Protein AF-A0A6S6S980-F1 (afdb_monomer)

Organism: NCBI:txid269237

Structure (mmCIF, N/CA/C/O backbone):
data_AF-A0A6S6S980-F1
#
_entry.id   AF-A0A6S6S980-F1
#
loop_
_atom_site.group_PDB
_atom_site.id
_atom_site.type_symbol
_atom_site.label_atom_id
_atom_site.label_alt_id
_atom_site.label_comp_id
_atom_site.label_asym_id
_atom_site.label_entity_id
_atom_site.label_seq_id
_atom_site.pdbx_PDB_ins_code
_atom_site.Cartn_x
_atom_site.Cartn_y
_atom_site.Cartn_z
_atom_site.occupancy
_atom_site.B_iso_or_equiv
_atom_site.auth_seq_id
_atom_site.auth_comp_id
_atom_site.auth_asym_id
_atom_site.auth_atom_id
_atom_site.pdbx_PDB_model_num
ATOM 1 N N . MET A 1 1 ? 17.050 0.875 1.816 1.00 42.00 1 MET A N 1
ATOM 2 C CA . MET A 1 1 ? 15.807 0.397 1.177 1.00 42.00 1 MET A CA 1
ATOM 3 C C . MET A 1 1 ? 15.962 -1.092 0.906 1.00 42.00 1 MET A C 1
ATOM 5 O O . MET A 1 1 ? 16.714 -1.462 0.018 1.00 42.00 1 MET A O 1
ATOM 9 N N . TRP A 1 2 ? 15.370 -1.949 1.739 1.00 45.59 2 TRP A N 1
ATOM 10 C CA . TRP A 1 2 ? 15.468 -3.403 1.584 1.00 45.59 2 TRP A CA 1
ATOM 11 C C . TRP A 1 2 ? 14.327 -3.851 0.668 1.00 45.59 2 TRP A C 1
ATOM 13 O O . TRP A 1 2 ? 13.162 -3.811 1.055 1.00 45.59 2 TRP A O 1
ATOM 23 N N . CYS A 1 3 ? 14.638 -4.201 -0.579 1.00 58.38 3 CYS A N 1
ATOM 24 C CA . CYS A 1 3 ? 13.647 -4.786 -1.478 1.00 58.38 3 CYS A CA 1
ATOM 25 C C . CYS A 1 3 ? 13.227 -6.160 -0.937 1.00 58.38 3 CYS A C 1
ATOM 27 O O . CYS A 1 3 ? 14.077 -6.994 -0.631 1.00 58.38 3 CYS A O 1
ATOM 29 N N . CYS A 1 4 ? 11.917 -6.409 -0.835 1.00 75.12 4 CYS A N 1
ATOM 30 C CA . CYS A 1 4 ? 11.386 -7.726 -0.483 1.00 75.12 4 CYS A CA 1
ATOM 31 C C . CYS A 1 4 ? 11.975 -8.787 -1.424 1.00 75.12 4 CYS A C 1
ATOM 33 O O . CYS A 1 4 ? 11.886 -8.630 -2.641 1.00 75.12 4 CYS A O 1
ATOM 35 N N . HIS A 1 5 ? 12.533 -9.870 -0.872 1.00 78.25 5 HIS A N 1
ATOM 36 C CA . HIS A 1 5 ? 13.153 -10.950 -1.648 1.00 78.25 5 HIS A CA 1
ATOM 37 C C . HIS A 1 5 ? 12.230 -11.474 -2.755 1.00 78.25 5 HIS A C 1
ATOM 39 O O . HIS A 1 5 ? 12.648 -11.586 -3.902 1.00 78.25 5 HIS A O 1
ATOM 45 N N . ARG A 1 6 ? 10.949 -11.690 -2.434 1.00 79.38 6 ARG A N 1
ATOM 46 C CA . ARG A 1 6 ? 9.941 -12.155 -3.392 1.00 79.38 6 ARG A CA 1
ATOM 47 C C . ARG A 1 6 ? 9.624 -11.114 -4.462 1.00 79.38 6 ARG A C 1
ATOM 49 O O . ARG A 1 6 ? 9.537 -11.460 -5.629 1.00 79.38 6 ARG A O 1
ATOM 56 N N . CYS A 1 7 ? 9.507 -9.836 -4.096 1.00 80.31 7 CYS A N 1
ATOM 57 C CA . CYS A 1 7 ? 9.338 -8.782 -5.097 1.00 80.31 7 CYS A CA 1
ATOM 58 C C . CYS A 1 7 ? 10.568 -8.686 -6.004 1.00 80.31 7 CYS A C 1
ATOM 60 O O . CYS A 1 7 ? 10.417 -8.441 -7.190 1.00 80.31 7 CYS A O 1
ATOM 62 N N . ASN A 1 8 ? 11.775 -8.883 -5.469 1.00 81.00 8 ASN A N 1
ATOM 63 C CA . ASN A 1 8 ? 13.000 -8.851 -6.261 1.00 81.00 8 ASN A CA 1
ATOM 64 C C . ASN A 1 8 ? 13.092 -10.046 -7.221 1.00 81.00 8 ASN A C 1
ATOM 66 O O . ASN A 1 8 ? 13.418 -9.861 -8.385 1.00 81.00 8 ASN A O 1
ATOM 70 N N . GLN A 1 9 ? 12.734 -11.247 -6.755 1.00 82.81 9 GLN A N 1
ATOM 71 C CA . GLN A 1 9 ? 12.629 -12.444 -7.595 1.00 82.81 9 GLN A CA 1
ATOM 72 C C . GLN A 1 9 ? 11.566 -12.301 -8.677 1.00 82.81 9 GLN A C 1
ATOM 74 O O . GLN A 1 9 ? 11.788 -12.701 -9.807 1.00 82.81 9 GLN A O 1
ATOM 79 N N . ASN A 1 10 ? 10.416 -11.721 -8.350 1.00 83.44 10 ASN A N 1
ATOM 80 C CA . ASN A 1 10 ? 9.357 -11.554 -9.331 1.00 83.44 10 ASN A CA 1
ATOM 81 C C . ASN A 1 10 ? 9.628 -10.409 -10.315 1.00 83.44 10 ASN A C 1
ATOM 83 O O . ASN A 1 10 ? 9.082 -10.406 -11.413 1.00 83.44 10 ASN A O 1
ATOM 87 N N . LYS A 1 11 ? 10.423 -9.408 -9.922 1.00 80.56 11 LYS A N 1
ATOM 88 C CA . LYS A 1 11 ? 10.815 -8.317 -10.819 1.00 80.56 11 LYS A CA 1
ATOM 89 C C . LYS A 1 11 ? 11.731 -8.797 -11.934 1.00 80.56 11 LYS A C 1
ATOM 91 O O . LYS A 1 11 ? 11.590 -8.258 -13.020 1.00 80.56 11 LYS A O 1
ATOM 96 N N . ASP A 1 12 ? 12.598 -9.775 -11.655 1.00 79.50 12 ASP A N 1
ATOM 97 C CA . ASP A 1 12 ? 13.574 -10.405 -12.561 1.00 79.50 12 ASP A CA 1
ATOM 98 C C . ASP A 1 12 ? 13.720 -9.708 -13.923 1.00 79.50 12 ASP A C 1
ATOM 100 O O . ASP A 1 12 ? 14.396 -8.689 -13.999 1.00 79.50 12 ASP A O 1
ATOM 104 N N . ASN A 1 13 ? 13.026 -10.179 -14.964 1.00 75.56 13 ASN A N 1
ATOM 105 C CA . ASN A 1 13 ? 13.075 -9.602 -16.313 1.00 75.56 13 ASN A CA 1
ATOM 106 C C . ASN A 1 13 ? 11.801 -8.825 -16.706 1.00 75.56 13 ASN A C 1
ATOM 108 O O . ASN A 1 13 ? 11.607 -8.491 -17.873 1.00 75.56 13 ASN A O 1
ATOM 112 N N . ASN A 1 14 ? 10.931 -8.508 -15.745 1.00 83.00 14 ASN A N 1
ATOM 113 C CA . ASN A 1 14 ? 9.626 -7.875 -15.961 1.00 83.00 14 ASN A CA 1
ATOM 114 C C . ASN A 1 14 ? 9.729 -6.338 -16.035 1.00 83.00 14 ASN A C 1
ATOM 116 O O . ASN A 1 14 ? 9.024 -5.607 -15.328 1.00 83.00 14 ASN A O 1
ATOM 120 N N . PHE A 1 15 ? 10.610 -5.843 -16.907 1.00 84.06 15 PHE A N 1
ATOM 121 C CA . PHE A 1 15 ? 10.832 -4.417 -17.182 1.00 84.06 15 PHE A CA 1
ATOM 122 C C . PHE A 1 15 ? 10.140 -3.977 -18.475 1.00 84.06 15 PHE A C 1
ATOM 124 O O . PHE A 1 15 ? 10.751 -3.385 -19.360 1.00 84.06 15 PHE A O 1
ATOM 131 N N . GLU A 1 16 ? 8.851 -4.289 -18.588 1.00 88.81 16 GLU A N 1
ATOM 132 C CA . GLU A 1 16 ? 8.040 -3.862 -19.723 1.00 88.81 16 GLU A CA 1
ATOM 133 C C . GLU A 1 16 ? 7.943 -2.333 -19.815 1.00 88.81 16 GLU A C 1
ATOM 135 O O . GLU A 1 16 ? 7.835 -1.621 -18.807 1.00 88.81 16 GLU A O 1
ATOM 140 N N . ILE A 1 17 ? 7.936 -1.848 -21.052 1.00 90.94 17 ILE A N 1
ATOM 141 C CA . ILE A 1 17 ? 7.854 -0.437 -21.422 1.00 90.94 17 ILE A CA 1
ATOM 142 C C . ILE A 1 17 ? 6.650 -0.232 -22.344 1.00 90.94 17 ILE A C 1
ATOM 144 O O . ILE A 1 17 ? 6.299 -1.127 -23.114 1.00 90.94 17 ILE A O 1
ATOM 148 N N . ASP A 1 18 ? 6.002 0.928 -22.252 1.00 87.88 18 ASP A N 1
ATOM 149 C CA . ASP A 1 18 ? 4.859 1.250 -23.121 1.00 87.88 18 ASP A CA 1
ATOM 150 C C . ASP A 1 18 ? 5.305 1.827 -24.477 1.00 87.88 18 ASP A C 1
ATOM 152 O O . ASP A 1 18 ? 4.560 1.769 -25.456 1.00 87.88 18 ASP A O 1
ATOM 156 N N . ASN A 1 19 ? 6.517 2.386 -24.536 1.00 89.81 19 ASN A N 1
ATOM 157 C CA . ASN A 1 19 ? 7.101 2.997 -25.730 1.00 89.81 19 ASN A CA 1
ATOM 158 C C . ASN A 1 19 ? 8.295 2.177 -26.262 1.00 89.81 19 ASN A C 1
ATOM 160 O O . ASN A 1 19 ? 8.476 1.009 -25.934 1.00 89.81 19 ASN A O 1
ATOM 164 N N . SER A 1 20 ? 9.105 2.778 -27.135 1.00 87.00 20 SER A N 1
ATOM 165 C CA . SER A 1 20 ? 10.318 2.164 -27.674 1.00 87.00 20 SER A CA 1
ATOM 166 C C . SER A 1 20 ? 11.481 2.256 -26.690 1.00 87.00 20 SER A C 1
ATOM 168 O O . SER A 1 20 ? 11.655 3.276 -26.023 1.00 87.00 20 SER A O 1
ATOM 170 N N . GLN A 1 21 ? 12.289 1.196 -26.646 1.00 86.56 21 GLN A N 1
ATOM 171 C CA . GLN A 1 21 ? 13.538 1.166 -25.895 1.00 86.56 21 GLN A CA 1
ATOM 172 C C . GLN A 1 21 ? 14.491 2.230 -26.442 1.00 86.56 21 GLN A C 1
ATOM 174 O O . GLN A 1 21 ? 14.618 2.378 -27.661 1.00 86.56 21 GLN A O 1
ATOM 179 N N . VAL A 1 22 ? 15.158 2.963 -25.554 1.00 85.06 22 VAL A N 1
ATOM 180 C CA . VAL A 1 22 ? 16.134 3.966 -25.977 1.00 85.06 22 VAL A CA 1
ATOM 181 C C . VAL A 1 22 ? 17.444 3.282 -26.347 1.00 85.06 22 VAL A C 1
ATOM 183 O O . VAL A 1 22 ? 18.008 2.507 -25.573 1.00 85.06 22 VAL A O 1
ATOM 186 N N . GLU A 1 23 ? 17.947 3.588 -27.540 1.00 83.56 23 GLU A N 1
ATOM 187 C CA . GLU A 1 23 ? 19.288 3.187 -27.946 1.00 83.56 23 GLU A CA 1
ATOM 188 C C . GLU A 1 23 ? 20.332 4.097 -27.296 1.00 83.56 23 GLU A C 1
ATOM 190 O O . GLU A 1 23 ? 20.153 5.310 -27.161 1.00 83.56 23 GLU A O 1
ATOM 195 N N . TYR A 1 24 ? 21.445 3.502 -26.874 1.00 80.62 24 TYR A N 1
ATOM 196 C CA . TYR A 1 24 ? 22.542 4.267 -26.305 1.00 80.62 24 TYR A CA 1
ATOM 197 C C . TYR A 1 24 ? 23.185 5.162 -27.369 1.00 80.62 24 TYR A C 1
ATOM 199 O O . TYR A 1 24 ? 23.746 4.676 -28.350 1.00 80.62 24 TYR A O 1
ATOM 207 N N . GLU A 1 25 ? 23.187 6.468 -27.116 1.00 78.69 25 GLU A N 1
ATOM 208 C CA . GLU A 1 25 ? 23.989 7.442 -27.849 1.00 78.69 25 GLU A CA 1
ATOM 209 C C . GLU A 1 25 ? 25.196 7.905 -27.022 1.00 78.69 25 GLU A C 1
ATOM 211 O O . GLU A 1 25 ? 25.111 8.155 -25.817 1.00 78.69 25 GLU A O 1
ATOM 216 N N . GLU A 1 26 ? 26.333 8.113 -27.686 1.00 79.75 26 GLU A N 1
ATOM 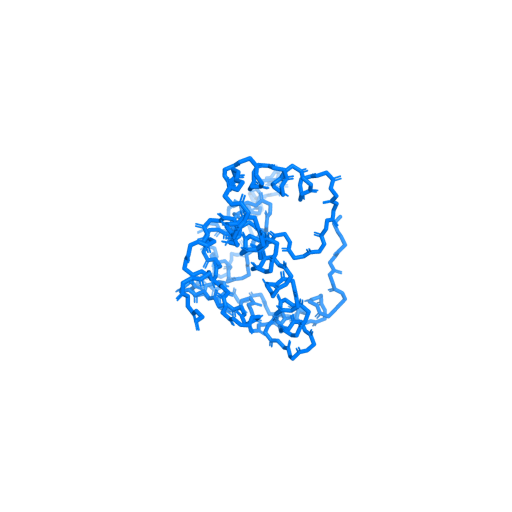217 C CA . GLU A 1 26 ? 27.573 8.575 -27.046 1.00 79.75 26 GLU A CA 1
ATOM 218 C C . GLU A 1 26 ? 27.418 9.957 -26.376 1.00 79.75 26 GLU A C 1
ATOM 220 O O . GLU A 1 26 ? 28.085 10.266 -25.385 1.00 79.75 26 GLU A O 1
ATOM 225 N N . SER A 1 27 ? 26.446 10.749 -26.843 1.00 74.31 27 SER A N 1
ATOM 226 C CA . SER A 1 27 ? 26.028 12.031 -26.265 1.00 74.31 27 SER A CA 1
ATOM 227 C C . SER A 1 27 ? 25.528 11.927 -24.808 1.00 74.31 27 SER A C 1
ATOM 229 O O . SER A 1 27 ? 25.465 12.942 -24.102 1.00 74.31 27 SER A O 1
ATOM 231 N N . PHE A 1 28 ? 25.209 10.717 -24.325 1.00 71.31 28 PHE A N 1
ATOM 232 C CA . PHE A 1 28 ? 24.747 10.455 -22.957 1.00 71.31 28 PHE A CA 1
ATOM 233 C C . PHE A 1 28 ? 25.863 10.176 -21.948 1.00 71.31 28 PHE A C 1
ATOM 235 O O . PHE A 1 28 ? 25.587 10.164 -20.746 1.00 71.31 28 PHE A O 1
ATOM 242 N N . LYS A 1 29 ? 27.115 9.989 -22.389 1.00 75.44 29 LYS A N 1
ATOM 243 C CA . LYS A 1 29 ? 28.244 9.608 -21.518 1.00 75.44 29 LYS A CA 1
ATOM 244 C C . LYS A 1 29 ? 28.402 10.516 -20.291 1.00 75.44 29 LYS A C 1
ATOM 246 O O . LYS A 1 29 ? 28.577 10.020 -19.183 1.00 75.44 29 LYS A O 1
ATOM 251 N N . ASP A 1 30 ? 28.248 11.824 -20.476 1.00 78.12 30 ASP A N 1
ATOM 252 C CA . ASP A 1 30 ? 28.403 12.812 -19.399 1.00 78.12 30 ASP A CA 1
ATOM 253 C C . ASP A 1 30 ? 27.082 13.119 -18.663 1.00 78.12 30 ASP A C 1
ATOM 255 O O . ASP A 1 30 ? 27.055 13.886 -17.701 1.00 78.12 30 ASP A O 1
ATOM 259 N N . LYS A 1 31 ? 25.966 12.514 -19.095 1.00 75.56 31 LYS A N 1
ATOM 260 C CA . LYS A 1 31 ? 24.612 12.724 -18.547 1.00 75.56 31 LYS A CA 1
ATOM 261 C C . LYS A 1 31 ? 24.070 11.505 -17.801 1.00 75.56 31 LYS A C 1
ATOM 263 O O . LYS A 1 31 ? 22.887 11.480 -17.460 1.00 75.56 31 LYS A O 1
ATOM 268 N N . ILE A 1 32 ? 24.912 10.514 -17.497 1.00 71.62 32 ILE A N 1
ATOM 269 C CA . ILE A 1 32 ? 24.516 9.270 -16.808 1.00 71.62 32 ILE A CA 1
ATOM 270 C C . ILE A 1 32 ? 23.701 9.563 -15.538 1.00 71.62 32 ILE A C 1
ATOM 272 O O . ILE A 1 32 ? 22.656 8.960 -15.314 1.00 71.62 32 ILE A O 1
ATOM 276 N N . HIS A 1 33 ? 24.107 10.568 -14.758 1.00 70.00 33 HIS A N 1
ATOM 277 C CA . HIS A 1 33 ? 23.446 10.941 -13.502 1.00 70.00 33 HIS A CA 1
ATOM 278 C C . HIS A 1 33 ? 22.015 11.489 -13.657 1.00 70.00 33 HIS A C 1
ATOM 280 O O . HIS A 1 33 ? 21.265 11.494 -12.686 1.00 70.00 33 HIS A O 1
ATOM 286 N N . THR A 1 34 ? 21.619 11.944 -14.850 1.00 70.62 34 THR A N 1
ATOM 287 C CA . THR A 1 34 ? 20.255 12.423 -15.149 1.00 70.62 34 THR A CA 1
ATOM 288 C C . THR A 1 34 ? 19.508 11.519 -16.129 1.00 70.62 34 THR A C 1
ATOM 290 O O . THR A 1 34 ? 18.339 11.761 -16.430 1.00 70.62 34 THR A O 1
ATOM 293 N N . SER A 1 35 ? 20.157 10.450 -16.599 1.00 74.81 35 SER A N 1
ATOM 294 C CA . SER A 1 35 ? 19.654 9.593 -17.675 1.00 74.81 35 SER A CA 1
ATOM 295 C C . SER A 1 35 ? 18.389 8.836 -17.290 1.00 74.81 35 SER A C 1
ATOM 297 O O . SER A 1 35 ? 17.492 8.717 -18.115 1.00 74.81 35 SER A O 1
ATOM 299 N N . SER A 1 36 ? 18.262 8.399 -16.033 1.00 76.75 36 SER A N 1
ATOM 300 C CA . SER A 1 36 ? 17.095 7.635 -15.568 1.00 76.75 36 SER A CA 1
ATOM 301 C C . SER A 1 36 ? 15.781 8.386 -15.770 1.00 76.75 36 SER A C 1
ATOM 303 O O . SER A 1 36 ? 14.790 7.789 -16.177 1.00 76.75 36 SER A O 1
ATOM 305 N N . LYS A 1 37 ? 15.777 9.705 -15.542 1.00 79.31 37 LYS A N 1
ATOM 306 C CA . LYS A 1 37 ? 14.586 10.533 -15.753 1.00 79.31 37 LYS A CA 1
ATOM 307 C C . LYS A 1 37 ? 14.236 10.636 -17.239 1.00 79.31 37 LYS A C 1
ATOM 309 O O . LYS A 1 37 ? 13.074 10.493 -17.598 1.00 79.31 37 LYS A O 1
ATOM 314 N N . ASN A 1 38 ? 15.241 10.826 -18.094 1.00 79.88 38 ASN A N 1
ATOM 315 C CA . ASN A 1 38 ? 15.042 10.897 -19.542 1.00 79.88 38 ASN A CA 1
ATOM 316 C C . ASN A 1 38 ? 14.507 9.567 -20.090 1.00 79.88 38 ASN A C 1
ATOM 318 O O . ASN A 1 38 ? 13.544 9.562 -20.850 1.00 79.88 38 ASN A O 1
ATOM 322 N N . TYR A 1 39 ? 15.079 8.437 -19.663 1.00 82.56 39 TYR A N 1
ATOM 323 C CA . TYR A 1 39 ? 14.583 7.116 -20.049 1.00 82.56 39 TYR A CA 1
ATOM 324 C C . TYR A 1 39 ? 13.160 6.883 -19.545 1.00 82.56 39 TYR A C 1
ATOM 326 O O . TYR A 1 39 ? 12.321 6.405 -20.295 1.00 82.56 39 TYR A O 1
ATOM 334 N N . GLN A 1 40 ? 12.829 7.306 -18.324 1.00 83.25 40 GLN A N 1
ATOM 335 C CA . GLN A 1 40 ? 11.467 7.186 -17.804 1.00 83.25 40 GLN A CA 1
ATOM 336 C C . GLN A 1 40 ? 10.446 8.005 -18.614 1.00 83.25 40 GLN A C 1
ATOM 338 O O . GLN A 1 40 ? 9.327 7.538 -18.828 1.00 83.25 40 GLN A O 1
ATOM 343 N N . GLU A 1 41 ? 10.824 9.196 -19.087 1.00 83.06 41 GLU A N 1
ATOM 344 C CA . GLU A 1 41 ? 9.985 10.033 -19.956 1.00 83.06 41 GLU A CA 1
ATOM 345 C C . GLU A 1 41 ? 9.796 9.420 -21.354 1.00 83.06 41 GLU A C 1
ATOM 347 O O . GLU A 1 41 ? 8.688 9.473 -21.900 1.00 83.06 41 GLU A O 1
ATOM 352 N N . ILE A 1 42 ? 10.851 8.821 -21.919 1.00 85.69 42 ILE A N 1
ATOM 353 C CA . ILE A 1 42 ? 10.831 8.254 -23.273 1.00 85.69 42 ILE A CA 1
ATOM 354 C C . ILE A 1 42 ? 10.211 6.856 -23.282 1.00 85.69 42 ILE A C 1
ATOM 356 O O . ILE A 1 42 ? 9.239 6.634 -23.999 1.00 85.69 42 ILE A O 1
ATOM 360 N N . GLU A 1 43 ? 10.738 5.928 -22.487 1.00 87.38 43 GLU A N 1
ATOM 361 C CA . GLU A 1 43 ? 10.359 4.510 -22.487 1.00 87.38 43 GLU A CA 1
ATOM 362 C C . GLU A 1 43 ? 9.027 4.268 -21.774 1.00 87.38 43 GLU A C 1
ATOM 364 O O . GLU A 1 43 ? 8.307 3.333 -22.117 1.00 87.38 43 GLU A O 1
ATOM 369 N N . LYS A 1 44 ? 8.668 5.124 -20.806 1.00 88.12 44 LYS A N 1
ATOM 370 C CA . LYS A 1 44 ? 7.486 4.952 -19.946 1.00 88.12 44 LYS A CA 1
ATOM 371 C C . LYS A 1 44 ? 7.415 3.531 -19.359 1.00 88.12 44 LYS A C 1
ATOM 373 O O . LYS A 1 44 ? 6.530 2.753 -19.717 1.00 88.12 44 LYS A O 1
ATOM 378 N N . PRO A 1 45 ? 8.342 3.169 -18.456 1.00 89.38 45 PRO A N 1
ATOM 379 C CA . PRO A 1 45 ? 8.364 1.841 -17.860 1.00 89.38 45 PRO A CA 1
ATOM 380 C C . PRO A 1 45 ? 7.090 1.573 -17.054 1.00 89.38 45 PRO A C 1
ATOM 382 O O . PRO A 1 45 ? 6.653 2.402 -16.240 1.00 89.38 45 PRO A O 1
ATOM 385 N N . LYS A 1 46 ? 6.522 0.375 -17.221 1.00 90.50 46 LYS A N 1
ATOM 386 C CA . LYS A 1 46 ? 5.363 -0.070 -16.435 1.00 90.50 46 LYS A CA 1
ATOM 387 C C . LYS A 1 46 ? 5.713 -0.236 -14.960 1.00 90.50 46 LYS A C 1
ATOM 389 O O . LYS A 1 46 ? 4.905 0.085 -14.091 1.00 90.50 46 LYS A O 1
ATOM 394 N N . MET A 1 47 ? 6.944 -0.659 -14.664 1.00 89.00 47 MET A N 1
ATOM 395 C CA . MET A 1 47 ? 7.477 -0.655 -13.303 1.00 89.00 47 MET A CA 1
ATOM 396 C C . MET A 1 47 ? 7.642 0.778 -12.790 1.00 89.00 47 MET A C 1
ATOM 398 O O . MET A 1 47 ? 8.338 1.601 -13.382 1.00 89.00 47 MET A O 1
ATOM 402 N N . ILE A 1 48 ? 7.016 1.071 -11.653 1.00 87.56 48 ILE A N 1
ATOM 403 C CA . ILE A 1 48 ? 7.069 2.394 -11.033 1.00 87.56 48 ILE A CA 1
ATOM 404 C C . ILE A 1 48 ? 8.369 2.549 -10.258 1.00 87.56 48 ILE A C 1
ATOM 406 O O . ILE A 1 48 ? 8.761 1.676 -9.478 1.00 87.56 48 ILE A O 1
ATOM 410 N N . HIS A 1 49 ? 8.995 3.708 -10.440 1.00 82.50 49 HIS A N 1
ATOM 411 C CA . HIS A 1 49 ? 10.168 4.115 -9.690 1.00 82.50 49 HIS A CA 1
ATOM 412 C C . HIS A 1 49 ? 9.747 4.886 -8.425 1.00 82.50 49 HIS A C 1
ATOM 414 O O . HIS A 1 49 ? 9.364 6.056 -8.523 1.00 82.50 49 HIS A O 1
ATOM 420 N N . PRO A 1 50 ? 9.822 4.277 -7.226 1.00 75.75 50 PRO A N 1
ATOM 421 C CA . PRO A 1 50 ? 9.270 4.869 -6.006 1.00 75.75 50 PRO A CA 1
ATOM 422 C C . PRO A 1 50 ? 9.974 6.162 -5.564 1.00 75.75 50 PRO A C 1
ATOM 424 O O . PRO A 1 50 ? 9.410 6.914 -4.777 1.00 75.75 50 PRO A O 1
ATOM 427 N N . GLU A 1 51 ? 11.185 6.441 -6.061 1.00 75.62 51 GLU A N 1
ATOM 428 C CA . GLU A 1 51 ? 11.895 7.700 -5.773 1.00 75.62 51 GLU A CA 1
ATOM 429 C C . GLU A 1 51 ? 11.379 8.890 -6.599 1.00 75.62 51 GLU A C 1
ATOM 431 O O . GLU A 1 51 ? 11.532 10.034 -6.181 1.00 75.62 51 GLU A O 1
ATOM 436 N N . PHE A 1 52 ? 10.762 8.635 -7.759 1.00 79.25 52 PHE A N 1
ATOM 437 C CA . PHE A 1 52 ? 10.261 9.687 -8.653 1.00 79.25 52 PHE A CA 1
ATOM 438 C C . PHE A 1 52 ? 8.740 9.818 -8.602 1.00 79.25 52 PHE A C 1
ATOM 440 O O . PHE A 1 52 ? 8.198 10.883 -8.893 1.00 79.25 52 PHE A O 1
ATOM 447 N N . GLU A 1 53 ? 8.042 8.746 -8.230 1.00 83.62 53 GLU A N 1
ATOM 448 C CA . GLU A 1 53 ? 6.591 8.666 -8.312 1.00 83.62 53 GLU A CA 1
ATOM 449 C C . GLU A 1 53 ? 5.991 8.095 -7.023 1.00 83.62 53 GLU A C 1
ATOM 451 O O . GLU A 1 53 ? 6.361 7.016 -6.560 1.00 83.62 53 GLU A O 1
ATOM 456 N N . SER A 1 54 ? 5.000 8.798 -6.466 1.00 83.88 54 SER A N 1
ATOM 457 C CA . SER A 1 54 ? 4.214 8.300 -5.335 1.00 83.88 54 SER A CA 1
ATOM 458 C C . SER A 1 54 ? 2.934 7.622 -5.816 1.00 83.88 54 SER A C 1
ATOM 460 O O . SER A 1 54 ? 2.154 8.195 -6.578 1.00 83.88 54 SER A O 1
ATOM 462 N N . VAL A 1 55 ? 2.689 6.411 -5.316 1.00 86.94 55 VAL A N 1
ATOM 463 C CA . VAL A 1 55 ? 1.510 5.591 -5.653 1.00 86.94 55 VAL A CA 1
ATOM 464 C C . VAL A 1 55 ? 0.446 5.578 -4.558 1.00 86.94 55 VAL A C 1
ATOM 466 O O . VAL A 1 55 ? -0.634 5.023 -4.748 1.00 86.94 55 VAL A O 1
ATOM 469 N N . LEU A 1 56 ? 0.727 6.198 -3.406 1.00 85.31 56 LEU A N 1
ATOM 470 C CA . LEU A 1 56 ? -0.084 6.071 -2.189 1.00 85.31 56 LEU A CA 1
ATOM 471 C C . LEU A 1 56 ? -1.552 6.454 -2.398 1.00 85.31 56 LEU A C 1
ATOM 473 O O . LEU A 1 56 ? -2.447 5.792 -1.886 1.00 85.31 56 LEU A O 1
ATOM 477 N N . THR A 1 57 ? -1.808 7.516 -3.158 1.00 85.88 57 THR A N 1
ATOM 478 C CA . THR A 1 57 ? -3.163 8.040 -3.385 1.00 85.88 57 THR A CA 1
ATOM 479 C C . THR A 1 57 ? -3.971 7.237 -4.398 1.00 85.88 57 THR A C 1
ATOM 481 O O . THR A 1 57 ? -5.182 7.433 -4.485 1.00 85.88 57 THR A O 1
ATOM 484 N N . LYS A 1 58 ? -3.312 6.359 -5.156 1.00 91.50 58 LYS A N 1
ATOM 485 C CA . LYS A 1 58 ? -3.904 5.555 -6.229 1.00 91.50 58 LYS A CA 1
ATOM 486 C C . LYS A 1 58 ? -4.206 4.120 -5.791 1.00 91.50 58 LYS A C 1
ATOM 488 O O . LYS A 1 58 ? -4.868 3.384 -6.518 1.00 91.50 58 LYS A O 1
ATOM 493 N N . LEU A 1 59 ? -3.717 3.716 -4.621 1.00 93.38 59 LEU A N 1
ATOM 494 C CA . LEU A 1 59 ? -3.994 2.415 -4.029 1.00 93.38 59 LEU A CA 1
ATOM 495 C C . LEU A 1 59 ? -5.337 2.429 -3.300 1.00 93.38 59 LEU A C 1
ATOM 497 O O . LEU A 1 59 ? -5.686 3.391 -2.611 1.00 93.38 59 LEU A O 1
ATOM 501 N N . ARG A 1 60 ? -6.075 1.333 -3.441 1.00 94.44 60 ARG A N 1
ATOM 502 C CA . ARG A 1 60 ? -7.317 1.043 -2.731 1.00 94.44 60 ARG A CA 1
ATOM 503 C C . ARG A 1 60 ? -7.159 -0.284 -2.003 1.00 94.44 60 ARG A C 1
ATOM 505 O O . ARG A 1 60 ? -6.455 -1.172 -2.480 1.00 94.44 60 ARG A O 1
ATOM 512 N N . PHE A 1 61 ? -7.830 -0.410 -0.867 1.00 94.62 61 PHE A N 1
ATOM 513 C CA . PHE A 1 61 ? -7.850 -1.645 -0.099 1.00 94.62 61 PHE A CA 1
ATOM 514 C C . PHE A 1 61 ? -9.293 -2.042 0.188 1.00 94.62 61 PHE A C 1
ATOM 516 O O . PHE A 1 61 ? -10.127 -1.186 0.469 1.00 94.62 61 PHE A O 1
ATOM 523 N N . ASN A 1 62 ? -9.595 -3.331 0.103 1.00 90.38 62 ASN A N 1
ATOM 524 C CA . ASN A 1 62 ? -10.900 -3.863 0.475 1.00 90.38 62 ASN A CA 1
ATOM 525 C C . ASN A 1 62 ? -10.717 -5.223 1.138 1.00 90.38 62 ASN A C 1
ATOM 527 O O . ASN A 1 62 ? -10.216 -6.142 0.498 1.00 90.38 62 ASN A O 1
ATOM 531 N N . ASN A 1 63 ? -11.101 -5.348 2.410 1.00 88.19 63 ASN A N 1
ATOM 532 C CA . ASN A 1 63 ? -10.975 -6.597 3.167 1.00 88.19 63 ASN A CA 1
ATOM 533 C C . ASN A 1 63 ? -9.575 -7.245 3.034 1.00 88.19 63 ASN A C 1
ATOM 535 O O . ASN A 1 63 ? -9.440 -8.440 2.793 1.00 88.19 63 ASN A O 1
ATOM 539 N N . GLY A 1 64 ? -8.523 -6.422 3.094 1.00 90.56 64 GLY A N 1
ATOM 540 C CA . GLY A 1 64 ? -7.132 -6.857 2.937 1.00 90.56 64 GLY A CA 1
ATOM 541 C C . GLY A 1 64 ? -6.626 -6.994 1.493 1.00 90.56 64 GLY A C 1
ATOM 542 O O . GLY A 1 64 ? -5.414 -6.977 1.273 1.00 90.56 64 GLY A O 1
ATOM 543 N N . ILE A 1 65 ? -7.512 -7.035 0.498 1.00 94.69 65 ILE A N 1
ATOM 544 C CA . ILE A 1 65 ? -7.150 -7.090 -0.925 1.00 94.69 65 ILE A CA 1
ATOM 545 C C . ILE A 1 65 ? -6.676 -5.710 -1.379 1.00 94.69 65 ILE A C 1
ATOM 547 O O . ILE A 1 65 ? -7.325 -4.699 -1.101 1.00 94.69 65 ILE A O 1
ATOM 551 N N . ILE A 1 66 ? -5.538 -5.666 -2.072 1.00 95.44 66 ILE A N 1
ATOM 552 C CA . ILE A 1 66 ? -4.965 -4.445 -2.648 1.00 95.44 66 ILE A CA 1
ATOM 553 C C . ILE A 1 66 ? -5.394 -4.304 -4.110 1.00 95.44 66 ILE A C 1
ATOM 555 O O . ILE A 1 66 ? -5.293 -5.246 -4.886 1.00 95.44 66 ILE A O 1
ATOM 559 N N . ALA A 1 67 ? -5.842 -3.114 -4.499 1.00 95.06 67 ALA A N 1
ATOM 560 C CA . ALA A 1 67 ? -6.272 -2.824 -5.862 1.00 95.06 67 ALA A CA 1
ATOM 561 C C . ALA A 1 67 ? -5.889 -1.400 -6.286 1.00 95.06 67 ALA A C 1
ATOM 563 O O . ALA A 1 67 ? -5.570 -0.540 -5.461 1.00 95.06 67 ALA A O 1
ATOM 564 N N . SER A 1 68 ? -5.940 -1.134 -7.588 1.00 94.94 68 SER A N 1
ATOM 565 C CA . SER A 1 68 ? -5.804 0.207 -8.154 1.00 94.94 68 SER A CA 1
ATOM 566 C C . SER A 1 68 ? -6.515 0.284 -9.500 1.00 94.94 68 SER A C 1
ATOM 568 O O . SER A 1 68 ? -6.628 -0.723 -10.192 1.00 94.94 68 SER A O 1
ATOM 570 N N . ASP A 1 69 ? -6.959 1.481 -9.875 1.00 93.81 69 ASP A N 1
ATOM 571 C CA . ASP A 1 69 ? -7.478 1.760 -11.219 1.00 93.81 69 ASP A CA 1
ATOM 572 C C . ASP A 1 69 ? -6.354 2.150 -12.197 1.00 93.81 69 ASP A C 1
ATOM 574 O O . ASP A 1 69 ? -6.575 2.189 -13.402 1.00 93.81 69 ASP A O 1
ATOM 578 N N . ASP A 1 70 ? -5.149 2.437 -11.690 1.00 93.50 70 ASP A N 1
ATOM 579 C CA . ASP A 1 70 ? -3.977 2.798 -12.490 1.00 93.50 70 ASP A CA 1
ATOM 580 C C . ASP A 1 70 ? -3.300 1.536 -13.045 1.00 93.50 70 ASP A C 1
ATOM 582 O O . ASP A 1 70 ? -2.871 0.665 -12.285 1.00 93.50 70 ASP A O 1
ATOM 586 N N . GLU A 1 71 ? -3.194 1.443 -14.371 1.00 91.75 71 GLU A N 1
ATOM 587 C CA . GLU A 1 71 ? -2.671 0.261 -15.071 1.00 91.75 71 GLU A CA 1
ATOM 588 C C . GLU A 1 71 ? -1.232 -0.100 -14.668 1.00 91.75 71 GLU A C 1
ATOM 590 O O . GLU A 1 71 ? -0.913 -1.279 -14.510 1.00 91.75 71 GLU A O 1
ATOM 595 N N . ARG A 1 72 ? -0.365 0.889 -14.404 1.00 91.12 72 ARG A N 1
ATOM 596 C CA . ARG A 1 72 ? 1.021 0.626 -13.971 1.00 91.12 72 ARG A CA 1
ATOM 597 C C . ARG A 1 72 ? 1.055 0.054 -12.561 1.00 91.12 72 ARG A C 1
ATOM 599 O O . ARG A 1 72 ? 1.864 -0.817 -12.247 1.00 91.12 72 ARG A O 1
ATOM 606 N N . ILE A 1 73 ? 0.147 0.505 -11.699 1.00 92.06 73 ILE A N 1
ATOM 607 C CA . ILE A 1 73 ? 0.023 -0.048 -10.349 1.00 92.06 73 ILE A CA 1
ATOM 608 C C . ILE A 1 73 ? -0.561 -1.460 -10.391 1.00 92.06 73 ILE A C 1
ATOM 610 O O . ILE A 1 73 ? -0.061 -2.320 -9.666 1.00 92.06 73 ILE A O 1
ATOM 614 N N . LYS A 1 74 ? -1.560 -1.730 -11.243 1.00 93.69 74 LYS A N 1
ATOM 615 C CA . LYS A 1 74 ? -2.080 -3.094 -11.454 1.00 93.69 74 LYS A CA 1
ATOM 616 C C . LYS A 1 74 ? -0.966 -4.044 -11.884 1.00 93.69 74 LYS A C 1
ATOM 618 O O . LYS A 1 74 ? -0.774 -5.070 -11.237 1.00 93.69 74 LYS A O 1
ATOM 623 N N . TYR A 1 75 ? -0.173 -3.638 -12.876 1.00 92.31 75 TYR A N 1
ATOM 624 C CA . TYR A 1 75 ? 0.986 -4.397 -13.343 1.00 92.31 75 TYR A CA 1
ATOM 625 C C . TYR A 1 75 ? 1.966 -4.723 -12.204 1.00 92.31 75 TYR A C 1
ATOM 627 O O . TYR A 1 75 ? 2.450 -5.848 -12.098 1.00 92.31 75 TYR A O 1
ATOM 635 N N . ILE A 1 76 ? 2.227 -3.781 -11.291 1.00 90.31 76 ILE A N 1
ATOM 636 C CA . ILE A 1 76 ? 3.091 -4.026 -10.124 1.00 90.31 76 ILE A CA 1
ATOM 637 C C . ILE A 1 76 ? 2.442 -4.961 -9.108 1.00 90.31 76 ILE A C 1
ATOM 639 O O . ILE A 1 76 ? 3.140 -5.815 -8.559 1.00 90.31 76 ILE A O 1
ATOM 643 N N . ILE A 1 77 ? 1.150 -4.786 -8.817 1.00 91.50 77 ILE A N 1
ATOM 644 C CA . ILE A 1 77 ? 0.416 -5.652 -7.884 1.00 91.50 77 ILE A CA 1
ATOM 645 C C . ILE A 1 77 ? 0.500 -7.101 -8.360 1.00 91.50 77 ILE A C 1
ATOM 647 O O . ILE A 1 77 ? 0.839 -7.975 -7.559 1.00 91.50 77 ILE A O 1
ATOM 651 N N . GLU A 1 78 ? 0.262 -7.323 -9.651 1.00 91.06 78 GLU A N 1
ATOM 652 C CA . GLU A 1 78 ? 0.341 -8.630 -10.295 1.00 91.06 78 GLU A CA 1
ATOM 653 C C . GLU A 1 78 ? 1.777 -9.157 -10.299 1.00 91.06 78 GLU A C 1
ATOM 655 O O . GLU A 1 78 ? 2.060 -10.186 -9.684 1.00 91.06 78 GLU A O 1
ATOM 660 N N . THR A 1 79 ? 2.711 -8.409 -10.891 1.00 90.31 79 THR A N 1
ATOM 661 C CA . THR A 1 79 ? 4.097 -8.860 -11.050 1.00 90.31 79 THR A CA 1
ATOM 662 C C . THR A 1 79 ? 4.734 -9.155 -9.696 1.00 90.31 79 THR A C 1
ATOM 664 O O . THR A 1 79 ? 5.235 -10.248 -9.455 1.00 90.31 79 THR A O 1
ATOM 667 N N . CYS A 1 80 ? 4.672 -8.224 -8.742 1.00 87.44 80 CYS A N 1
ATOM 668 C CA . CYS A 1 80 ? 5.269 -8.422 -7.417 1.00 87.44 80 CYS A CA 1
ATOM 669 C C . CYS A 1 80 ? 4.448 -9.360 -6.508 1.00 87.44 80 CYS A C 1
ATOM 671 O O . CYS A 1 80 ? 4.857 -9.606 -5.366 1.00 87.44 80 CYS A O 1
ATOM 673 N N . GLY A 1 81 ? 3.305 -9.875 -6.980 1.00 88.31 81 GLY A N 1
ATOM 674 C CA . GLY A 1 81 ? 2.414 -10.749 -6.220 1.00 88.31 81 GLY A CA 1
ATOM 675 C C . GLY A 1 81 ? 1.982 -10.119 -4.898 1.00 88.31 81 GLY A C 1
ATOM 676 O O . GLY A 1 81 ? 2.091 -10.756 -3.844 1.00 88.31 81 GLY A O 1
ATOM 677 N N . LEU A 1 82 ? 1.614 -8.835 -4.925 1.00 90.12 82 LEU A N 1
ATOM 678 C CA . LEU A 1 82 ? 1.222 -8.080 -3.731 1.00 90.12 82 LEU A CA 1
ATOM 679 C C . LEU A 1 82 ? -0.176 -8.470 -3.245 1.00 90.12 82 LEU A C 1
ATOM 681 O O . LEU A 1 82 ? -0.455 -8.327 -2.055 1.00 90.12 82 LEU A O 1
ATOM 685 N N . ASP A 1 83 ? -1.027 -8.963 -4.138 1.00 91.81 83 ASP A N 1
ATOM 686 C CA . ASP A 1 83 ? -2.309 -9.572 -3.798 1.00 91.81 83 ASP A CA 1
ATOM 687 C C . ASP A 1 83 ? -2.113 -11.081 -3.593 1.00 91.81 83 ASP A C 1
ATOM 689 O O . ASP A 1 83 ? -1.946 -11.839 -4.547 1.00 91.81 83 ASP A O 1
ATOM 693 N N . ARG A 1 84 ? -1.996 -11.507 -2.331 1.00 91.44 84 ARG A N 1
ATOM 694 C CA . ARG A 1 84 ? -1.780 -12.913 -1.956 1.00 91.44 84 ARG A CA 1
ATOM 695 C C . ARG A 1 84 ? -2.292 -13.170 -0.550 1.00 91.44 84 ARG A C 1
ATOM 697 O O . ARG A 1 84 ? -2.096 -12.324 0.322 1.00 91.44 84 ARG A O 1
ATOM 704 N N . ASP A 1 85 ? -2.831 -14.363 -0.320 1.00 93.19 85 ASP A N 1
ATOM 705 C CA . ASP A 1 85 ? -3.571 -14.732 0.896 1.00 93.19 85 ASP A CA 1
ATOM 706 C C . ASP A 1 85 ? -2.891 -14.291 2.194 1.00 93.19 85 ASP A C 1
ATOM 708 O O . ASP A 1 85 ? -3.490 -13.569 2.981 1.00 93.19 85 ASP A O 1
ATOM 712 N N . ALA A 1 86 ? -1.609 -14.624 2.382 1.00 91.38 86 ALA A N 1
ATOM 713 C CA . ALA A 1 86 ? -0.874 -14.252 3.593 1.00 91.38 86 ALA A CA 1
ATOM 714 C C . ALA A 1 86 ? -0.856 -12.731 3.841 1.00 91.38 86 ALA A C 1
ATOM 716 O O . ALA A 1 86 ? -1.159 -12.277 4.939 1.00 91.38 86 ALA A O 1
ATOM 717 N N . LEU A 1 87 ? -0.573 -11.929 2.805 1.00 92.06 87 LEU A N 1
ATOM 718 C CA . LEU A 1 87 ? -0.582 -10.470 2.944 1.00 92.06 87 LEU A CA 1
ATOM 719 C C . LEU A 1 87 ? -2.001 -9.920 3.083 1.00 92.06 87 LEU A C 1
ATOM 721 O O . LEU A 1 87 ? -2.191 -8.905 3.747 1.00 92.06 87 LEU A O 1
ATOM 725 N N . ASN A 1 88 ? -2.985 -10.549 2.446 1.00 95.50 88 ASN A N 1
ATOM 726 C CA . ASN A 1 88 ? -4.372 -10.115 2.529 1.00 95.50 88 ASN A CA 1
ATOM 727 C C . ASN A 1 88 ? -4.912 -10.307 3.949 1.00 95.50 88 ASN A C 1
ATOM 729 O O . ASN A 1 88 ? -5.510 -9.381 4.491 1.00 95.50 88 ASN A O 1
ATOM 733 N N . GLU A 1 89 ? -4.613 -11.437 4.590 1.00 95.69 89 GLU A N 1
ATOM 734 C CA . GLU A 1 89 ? -4.974 -11.696 5.989 1.00 95.69 89 GLU A CA 1
ATOM 735 C C . GLU A 1 89 ? -4.267 -10.740 6.963 1.00 95.69 89 GLU A C 1
ATOM 737 O O . GLU A 1 89 ? -4.905 -10.175 7.855 1.00 95.69 89 GLU A O 1
ATOM 742 N N . GLU A 1 90 ? -2.972 -10.469 6.765 1.00 94.69 90 GLU A N 1
ATOM 743 C CA . GLU A 1 90 ? -2.247 -9.479 7.576 1.00 94.69 90 GLU A CA 1
ATOM 744 C C . GLU A 1 90 ? -2.860 -8.077 7.438 1.00 94.69 90 GLU A C 1
ATOM 746 O O . GLU A 1 90 ? -3.129 -7.397 8.433 1.00 94.69 90 GLU A O 1
ATOM 751 N N . ARG A 1 91 ? -3.152 -7.645 6.204 1.00 95.69 91 ARG A N 1
ATOM 752 C CA . ARG A 1 91 ? -3.805 -6.352 5.952 1.00 95.69 91 ARG A CA 1
ATOM 753 C C . ARG A 1 91 ? -5.205 -6.296 6.546 1.00 95.69 91 ARG A C 1
ATOM 755 O O . ARG A 1 91 ? -5.578 -5.260 7.088 1.00 95.69 91 ARG A O 1
ATOM 762 N N . LYS A 1 92 ? -5.972 -7.380 6.446 1.00 95.81 92 LYS A N 1
ATOM 763 C CA . LYS A 1 92 ? -7.313 -7.476 7.023 1.00 95.81 92 LYS A CA 1
ATOM 764 C C . LYS A 1 92 ? -7.267 -7.351 8.542 1.00 95.81 92 LYS A C 1
ATOM 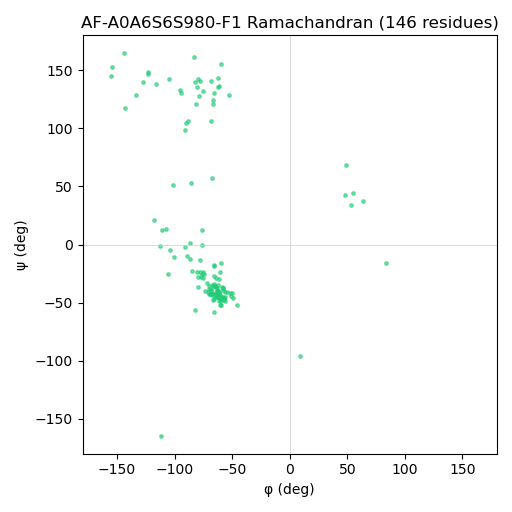766 O O . LYS A 1 92 ? -8.000 -6.539 9.086 1.00 95.81 92 LYS A O 1
ATOM 771 N N . THR A 1 93 ? -6.336 -8.040 9.198 1.00 94.88 93 THR A N 1
ATOM 772 C CA . THR A 1 93 ? -6.125 -7.921 10.650 1.00 94.88 93 THR A CA 1
ATOM 773 C C . THR A 1 93 ? -5.857 -6.468 11.051 1.00 94.88 93 THR A C 1
ATOM 775 O O . THR A 1 93 ? -6.475 -5.945 11.973 1.00 94.88 93 THR A O 1
ATOM 778 N N . ILE A 1 94 ? -4.996 -5.771 10.299 1.0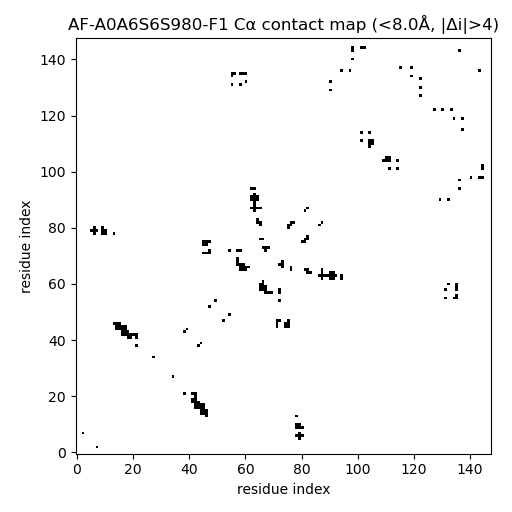0 94.12 94 ILE A N 1
ATOM 779 C CA . ILE A 1 94 ? -4.702 -4.349 10.534 1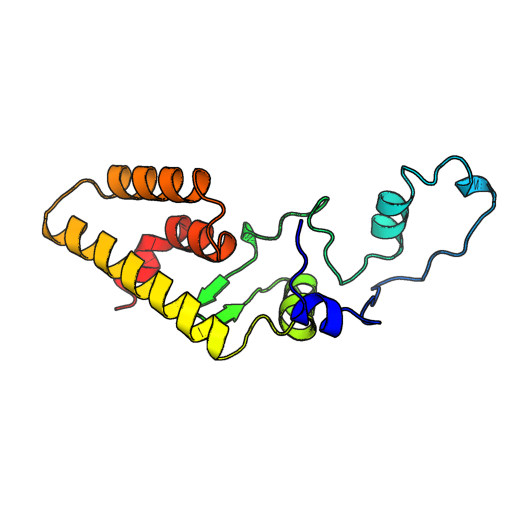.00 94.12 94 ILE A CA 1
ATOM 780 C C . ILE A 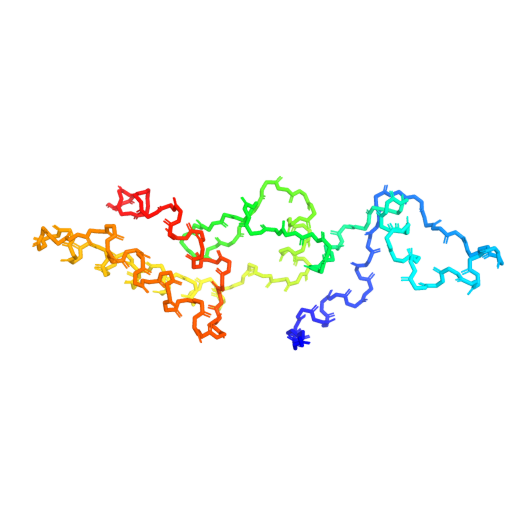1 94 ? -5.952 -3.468 10.353 1.00 94.12 94 ILE A C 1
ATOM 782 O O . ILE A 1 94 ? -6.136 -2.515 11.112 1.00 94.12 94 ILE A O 1
ATOM 786 N N . ILE A 1 95 ? -6.788 -3.758 9.351 1.00 94.94 95 ILE A N 1
ATOM 787 C CA . ILE A 1 95 ? -8.048 -3.040 9.110 1.00 94.94 95 ILE A CA 1
ATOM 788 C C . ILE A 1 95 ? -9.032 -3.282 10.257 1.00 94.94 95 ILE A C 1
ATOM 790 O O . ILE A 1 95 ? -9.598 -2.322 10.775 1.00 94.94 95 ILE A O 1
ATOM 794 N N . ASP A 1 96 ? -9.205 -4.532 10.678 1.00 94.56 96 ASP A N 1
ATOM 795 C CA . ASP A 1 96 ? -10.138 -4.915 11.738 1.00 94.56 96 ASP A CA 1
ATOM 796 C C . ASP A 1 96 ? -9.752 -4.277 13.081 1.00 94.56 96 ASP A C 1
ATOM 798 O O . ASP A 1 96 ? -10.607 -3.713 13.772 1.00 94.56 96 ASP A O 1
ATOM 802 N N . ASP A 1 97 ? -8.459 -4.282 13.418 1.00 93.56 97 ASP A N 1
ATOM 803 C CA . ASP A 1 97 ? -7.932 -3.610 14.608 1.00 93.56 97 ASP A CA 1
ATOM 804 C C . ASP A 1 97 ? -8.162 -2.096 14.550 1.00 93.56 97 ASP A C 1
ATOM 806 O O . ASP A 1 97 ? -8.581 -1.484 15.537 1.00 93.56 97 ASP A O 1
ATOM 810 N N . PHE A 1 98 ? -7.924 -1.479 13.388 1.00 93.44 98 PHE A N 1
ATOM 811 C CA . PHE A 1 98 ? -8.174 -0.054 13.188 1.00 93.44 98 PHE A CA 1
ATOM 812 C C . PHE A 1 98 ? -9.658 0.288 13.371 1.00 93.44 98 PHE A C 1
ATOM 814 O O . PHE A 1 98 ? -9.980 1.210 14.121 1.00 93.44 98 PHE A O 1
ATOM 821 N N . ILE A 1 99 ? -10.559 -0.466 12.734 1.00 93.88 99 ILE A N 1
ATOM 822 C CA . ILE A 1 99 ? -12.010 -0.274 12.859 1.00 93.88 99 ILE A CA 1
ATOM 823 C C . ILE A 1 99 ? -12.426 -0.403 14.321 1.00 93.88 99 ILE A C 1
ATOM 825 O O . ILE A 1 99 ? -13.132 0.465 14.825 1.00 93.88 99 ILE A O 1
ATOM 829 N N . LYS A 1 100 ? -11.945 -1.432 15.028 1.00 94.00 100 LYS A N 1
ATOM 830 C CA . LYS A 1 100 ? -12.249 -1.632 16.448 1.00 94.00 100 LYS A CA 1
ATOM 831 C C . LYS A 1 100 ? -11.847 -0.424 17.294 1.00 94.00 100 LYS A C 1
ATOM 833 O O . LYS A 1 100 ? -12.652 0.039 18.095 1.00 94.00 100 LYS A O 1
ATOM 838 N N . VAL A 1 101 ? -10.640 0.109 17.093 1.00 93.25 101 VAL A N 1
ATOM 839 C CA . VAL A 1 101 ? -10.171 1.302 17.817 1.00 93.25 101 VAL A CA 1
ATOM 840 C C . VAL A 1 101 ? -11.087 2.497 17.561 1.00 93.25 101 VAL A C 1
ATOM 842 O O . VAL A 1 101 ? -11.476 3.169 18.513 1.00 93.25 101 VAL A O 1
ATOM 845 N N . ILE A 1 102 ? -11.450 2.761 16.304 1.00 93.56 102 ILE A N 1
ATOM 846 C CA . ILE A 1 102 ? -12.316 3.898 15.965 1.00 93.56 102 ILE A CA 1
ATOM 847 C C . ILE A 1 102 ? -13.726 3.701 16.532 1.00 93.56 102 ILE A C 1
ATOM 849 O O . ILE A 1 102 ? -14.226 4.591 17.215 1.00 93.56 102 ILE A O 1
ATOM 853 N N . SER A 1 103 ? -14.335 2.530 16.338 1.00 92.00 103 SER A N 1
ATOM 854 C CA . SER A 1 103 ? -15.674 2.231 16.857 1.00 92.00 103 SER A CA 1
ATOM 855 C C . SER A 1 103 ? -15.738 2.300 18.387 1.00 92.00 103 SER A C 1
ATOM 857 O O . SER A 1 103 ? -16.684 2.861 18.934 1.00 92.00 103 SER A O 1
ATOM 859 N N . ASP A 1 104 ? -14.724 1.798 19.099 1.00 92.81 104 ASP A N 1
ATOM 860 C CA . ASP A 1 104 ? -14.663 1.884 20.565 1.00 92.81 104 ASP A CA 1
ATOM 861 C C . ASP A 1 104 ? -14.613 3.342 21.051 1.00 92.81 104 ASP A C 1
ATOM 863 O O . ASP A 1 104 ? -15.173 3.670 22.100 1.00 92.81 104 ASP A O 1
ATOM 867 N N . LYS A 1 105 ? -13.942 4.224 20.301 1.00 92.44 105 LYS A N 1
ATOM 868 C CA . LYS A 1 105 ? -13.877 5.664 20.591 1.00 92.44 105 LYS A CA 1
ATOM 869 C C . LYS A 1 105 ? -15.195 6.368 20.272 1.00 92.44 105 LYS A C 1
ATOM 871 O O . LYS A 1 105 ? -15.635 7.191 21.074 1.00 92.44 105 LYS A O 1
ATOM 876 N N . GLU A 1 106 ? -15.855 6.006 19.171 1.00 89.25 106 GLU A N 1
ATOM 877 C CA . GLU A 1 106 ? -17.180 6.533 18.811 1.00 89.25 106 GLU A CA 1
ATOM 878 C C . GLU A 1 106 ? -18.226 6.175 19.870 1.00 89.25 106 GLU A C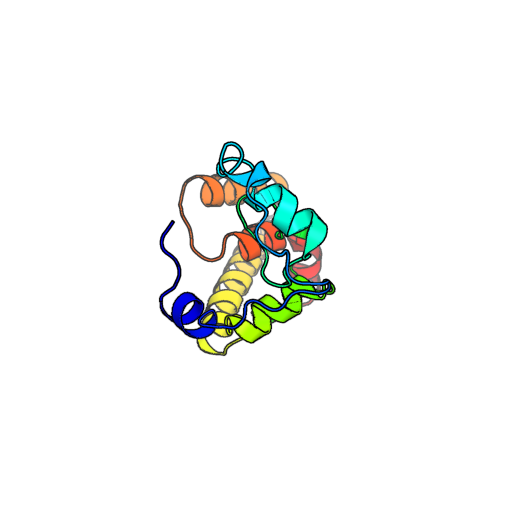 1
ATOM 880 O O . GLU A 1 106 ? -18.954 7.049 20.337 1.00 89.25 106 GLU A O 1
ATOM 885 N N . LEU A 1 107 ? -18.240 4.922 20.337 1.00 91.44 107 LEU A N 1
ATOM 886 C CA . LEU A 1 107 ? -19.148 4.465 21.397 1.00 91.44 107 LEU A CA 1
ATOM 887 C C . LEU A 1 107 ? -18.945 5.209 22.724 1.00 91.44 107 LEU A C 1
ATOM 889 O O . LEU A 1 107 ? -19.891 5.381 23.494 1.00 91.44 107 LEU A O 1
ATOM 893 N N . LYS A 1 108 ? -17.720 5.664 22.997 1.00 93.25 108 LYS A N 1
ATOM 894 C CA . LYS A 1 108 ? -17.380 6.456 24.187 1.00 93.25 108 LYS A CA 1
ATOM 895 C C . LYS A 1 108 ? -17.594 7.961 23.995 1.00 93.25 108 LYS A C 1
ATOM 897 O O . LYS A 1 108 ? -17.341 8.716 24.932 1.00 93.25 108 LYS A O 1
ATOM 902 N N . ASN A 1 109 ? -18.082 8.398 22.828 1.00 89.81 109 ASN A N 1
ATOM 903 C CA . ASN A 1 109 ? -18.189 9.807 22.430 1.00 89.81 109 ASN A CA 1
ATOM 904 C C . ASN A 1 109 ? -16.857 10.571 22.562 1.00 89.81 109 ASN A C 1
ATOM 906 O O . ASN A 1 109 ? -16.834 11.754 22.906 1.00 89.81 109 ASN A O 1
ATOM 910 N N . GLU A 1 110 ? -15.737 9.887 22.319 1.00 90.88 110 GLU A N 1
ATOM 911 C CA . GLU A 1 110 ? -14.408 10.493 22.328 1.00 90.88 110 GLU A CA 1
ATOM 912 C C . GLU A 1 110 ? -14.093 11.171 20.983 1.00 90.88 110 GLU A C 1
ATOM 914 O O . GLU A 1 110 ? -14.702 10.891 19.948 1.00 90.88 110 GLU A O 1
ATOM 919 N N . SER A 1 111 ? -13.111 12.076 20.981 1.00 91.50 111 SER A N 1
ATOM 920 C CA . SER A 1 111 ? -12.710 12.796 19.771 1.00 91.50 111 SER A CA 1
A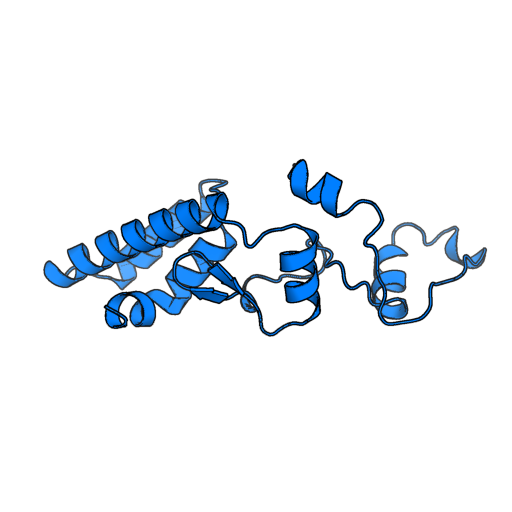TOM 921 C C . SER A 1 111 ? -12.034 11.863 18.758 1.00 91.50 111 SER A C 1
ATOM 923 O O . SER A 1 111 ? -10.868 11.474 18.889 1.00 91.50 111 SER A O 1
ATOM 925 N N . ILE A 1 112 ? -12.757 11.541 17.683 1.00 91.69 112 ILE A N 1
ATOM 926 C CA . ILE A 1 112 ? -12.221 10.757 16.558 1.00 91.69 112 ILE A CA 1
ATOM 927 C C . ILE A 1 112 ? -11.111 11.516 15.837 1.00 91.69 112 ILE A C 1
ATOM 929 O O . ILE A 1 112 ? -10.117 10.922 15.427 1.00 91.69 112 ILE A O 1
ATOM 933 N N . SER A 1 113 ? -11.231 12.842 15.728 1.00 90.62 113 SER A N 1
ATOM 934 C CA . SER A 1 113 ? -10.194 13.668 15.104 1.00 90.62 113 SER A CA 1
ATOM 935 C C . SER A 1 113 ? -8.867 13.582 15.861 1.00 90.62 113 SER A C 1
ATOM 937 O O . SER A 1 113 ? -7.818 13.480 15.227 1.00 90.62 113 SER A O 1
ATOM 939 N N . GLU A 1 114 ? -8.898 13.605 17.196 1.00 91.50 114 GLU A N 1
ATOM 940 C CA . GLU A 1 114 ? -7.692 13.438 18.020 1.00 91.50 114 GLU A CA 1
ATOM 941 C C . GLU A 1 114 ? -7.113 12.031 17.858 1.00 91.50 114 GLU A C 1
ATOM 943 O O . GLU A 1 114 ? -5.925 11.888 17.575 1.00 91.50 114 GLU A O 1
ATOM 948 N N . THR A 1 115 ? -7.967 11.005 17.890 1.00 92.12 115 THR A N 1
ATOM 949 C CA . THR A 1 115 ? -7.557 9.606 17.686 1.00 92.12 115 THR A CA 1
ATOM 950 C C . THR A 1 115 ? -6.861 9.405 16.331 1.00 92.12 115 THR A C 1
ATOM 952 O O . THR A 1 115 ? -5.799 8.788 16.251 1.00 92.12 115 THR A O 1
ATOM 955 N N . LEU A 1 116 ? -7.406 9.959 15.243 1.00 92.19 116 LEU A N 1
ATOM 956 C CA . LEU A 1 116 ? -6.797 9.864 13.911 1.00 92.19 116 LEU A CA 1
ATOM 957 C C . LEU A 1 116 ? -5.440 10.580 13.839 1.00 92.19 116 LEU A C 1
ATOM 959 O O . LEU A 1 116 ? -4.529 10.100 13.161 1.00 92.19 116 LEU A O 1
ATOM 963 N N . GLN A 1 117 ? -5.283 11.709 14.538 1.00 91.06 117 GLN A N 1
ATOM 964 C CA . GLN A 1 117 ? -4.002 12.419 14.625 1.00 91.06 117 GLN A CA 1
ATOM 965 C C . GLN A 1 117 ? -2.961 11.616 15.410 1.00 91.06 117 GLN A C 1
ATOM 967 O O . GLN A 1 117 ? -1.809 11.521 14.979 1.00 91.06 117 GLN A O 1
ATOM 972 N N . GLU A 1 118 ? -3.354 10.998 16.524 1.00 90.75 118 GLU A N 1
ATOM 973 C CA . GLU A 1 118 ? -2.489 10.101 17.295 1.00 90.75 118 GLU A CA 1
ATOM 974 C C . GLU A 1 118 ? -2.020 8.914 16.450 1.00 90.75 118 GLU A C 1
ATOM 976 O O . GLU A 1 118 ? -0.815 8.667 16.360 1.00 90.75 118 GLU A O 1
ATOM 981 N N . LEU A 1 119 ? -2.946 8.248 15.753 1.00 90.12 119 LEU A N 1
ATOM 982 C CA . LEU A 1 119 ? -2.632 7.137 14.851 1.00 90.12 119 LEU A CA 1
ATOM 983 C C . LEU A 1 119 ? -1.710 7.575 13.708 1.00 90.12 119 LEU A C 1
ATOM 985 O O . LEU A 1 119 ? -0.735 6.889 13.403 1.00 90.12 119 LEU A O 1
ATOM 989 N N . MET A 1 120 ? -1.948 8.744 13.106 1.00 88.06 120 MET A N 1
ATOM 990 C CA . MET A 1 120 ? -1.059 9.285 12.074 1.00 88.06 120 MET A CA 1
ATOM 991 C C . MET A 1 120 ? 0.356 9.536 12.612 1.00 88.06 120 MET A C 1
ATOM 993 O O . MET A 1 120 ? 1.339 9.255 11.923 1.00 88.06 120 MET A O 1
ATOM 997 N N . ASN A 1 121 ? 0.479 10.075 13.825 1.00 87.31 121 ASN A N 1
ATOM 998 C CA . ASN A 1 121 ? 1.776 10.336 14.441 1.00 87.31 121 ASN A CA 1
ATOM 999 C C . ASN A 1 121 ? 2.505 9.039 14.804 1.00 87.31 121 ASN A C 1
ATOM 1001 O O . ASN A 1 121 ? 3.716 8.951 14.610 1.00 87.31 121 ASN A O 1
ATOM 1005 N N . ASP A 1 122 ? 1.782 8.027 15.279 1.00 85.62 122 ASP A N 1
ATOM 1006 C CA . ASP A 1 122 ? 2.325 6.693 15.535 1.00 85.62 122 ASP A CA 1
ATOM 1007 C C . ASP A 1 122 ? 2.842 6.036 14.242 1.00 85.62 122 ASP A C 1
ATOM 1009 O O . ASP A 1 122 ? 3.973 5.549 14.196 1.00 85.62 122 ASP A O 1
ATOM 1013 N N . PHE A 1 123 ? 2.078 6.122 13.149 1.00 83.00 123 PHE A N 1
ATOM 1014 C CA . PHE A 1 123 ? 2.481 5.576 11.848 1.00 83.00 123 PHE A CA 1
ATOM 1015 C C . PHE A 1 123 ? 3.716 6.261 11.254 1.00 83.00 123 PHE A C 1
ATOM 1017 O O . PHE A 1 123 ? 4.455 5.623 10.513 1.00 83.00 123 PHE A O 1
ATOM 1024 N N . LYS A 1 124 ? 3.955 7.540 11.570 1.00 77.44 124 LYS A N 1
ATOM 1025 C CA . LYS A 1 124 ? 5.155 8.274 11.131 1.00 77.44 124 LYS A CA 1
ATOM 1026 C C . LYS A 1 124 ? 6.396 7.970 11.972 1.00 77.44 124 LYS A C 1
ATOM 1028 O O . LYS A 1 124 ? 7.506 8.131 11.477 1.00 77.44 124 LYS A O 1
ATOM 1033 N N . LYS A 1 125 ? 6.224 7.607 13.247 1.00 74.50 125 LYS A N 1
ATOM 1034 C CA . LYS A 1 125 ? 7.335 7.386 14.192 1.00 74.50 125 LYS A CA 1
ATOM 1035 C C . LYS A 1 125 ? 7.999 6.024 14.037 1.00 74.50 125 LYS A C 1
ATOM 1037 O O . LYS A 1 125 ? 9.141 5.860 14.449 1.00 74.50 125 LYS A O 1
ATOM 1042 N N . GLN A 1 126 ? 7.281 5.054 13.494 1.00 62.25 126 GLN A N 1
ATOM 1043 C CA . GLN A 1 126 ? 7.764 3.694 13.324 1.00 62.25 126 GLN A CA 1
ATOM 1044 C C . GLN A 1 126 ? 7.837 3.392 11.825 1.00 62.25 126 GLN A C 1
ATOM 1046 O O . GLN A 1 126 ? 6.913 3.733 11.091 1.00 62.25 126 GLN A O 1
ATOM 1051 N N . GLU A 1 127 ? 8.902 2.726 11.366 1.00 64.75 127 GLU A N 1
ATOM 1052 C CA . GLU A 1 127 ? 8.957 2.094 10.036 1.00 64.75 127 GLU A CA 1
ATOM 1053 C C . GLU A 1 127 ? 7.976 0.905 9.995 1.00 64.75 127 GLU A C 1
ATOM 1055 O O . GLU A 1 127 ? 8.363 -0.248 9.816 1.00 64.75 127 GLU A O 1
ATOM 1060 N N . LYS A 1 128 ? 6.686 1.159 10.260 1.00 69.69 128 LYS A N 1
ATOM 1061 C CA . LYS A 1 128 ? 5.672 0.111 10.320 1.00 69.69 128 LYS A CA 1
ATOM 1062 C C . LYS A 1 128 ? 5.460 -0.448 8.934 1.00 69.69 128 LYS A C 1
ATOM 1064 O O . LYS A 1 128 ? 5.342 0.284 7.954 1.00 69.69 128 LYS A O 1
ATOM 1069 N N . GLU A 1 129 ? 5.278 -1.753 8.881 1.00 82.50 129 GLU A N 1
ATOM 1070 C CA . GLU A 1 129 ? 4.785 -2.408 7.686 1.00 82.50 129 GLU A CA 1
ATOM 1071 C C . GLU A 1 129 ? 3.400 -1.861 7.297 1.00 82.50 129 GLU A C 1
ATOM 1073 O O . GLU A 1 129 ? 2.633 -1.337 8.122 1.00 82.50 129 GLU A O 1
ATOM 1078 N N . PHE A 1 130 ? 3.089 -1.984 6.005 1.00 88.25 130 PHE A N 1
ATOM 1079 C CA . PHE A 1 130 ? 1.814 -1.574 5.415 1.00 88.25 130 PHE A CA 1
ATOM 1080 C C . PHE A 1 130 ? 1.514 -0.066 5.490 1.00 88.25 130 PHE A C 1
ATOM 1082 O O . PHE A 1 130 ? 0.358 0.337 5.620 1.00 88.25 130 PHE A O 1
ATOM 1089 N N . ILE A 1 131 ? 2.532 0.790 5.333 1.00 87.88 131 ILE A N 1
ATOM 1090 C CA . ILE A 1 131 ? 2.381 2.262 5.313 1.00 87.88 131 ILE A CA 1
ATOM 1091 C C . ILE A 1 131 ? 1.263 2.714 4.362 1.00 87.88 131 ILE A C 1
ATOM 1093 O O . ILE A 1 131 ? 0.412 3.513 4.744 1.00 87.88 131 ILE A O 1
ATOM 1097 N N . ALA A 1 132 ? 1.218 2.170 3.142 1.00 89.38 132 ALA A N 1
ATOM 1098 C CA . ALA A 1 132 ? 0.195 2.533 2.162 1.00 89.38 132 ALA A CA 1
ATOM 1099 C C . ALA A 1 132 ? -1.233 2.246 2.653 1.00 89.38 132 ALA A C 1
ATOM 1101 O O . ALA A 1 132 ? -2.102 3.110 2.541 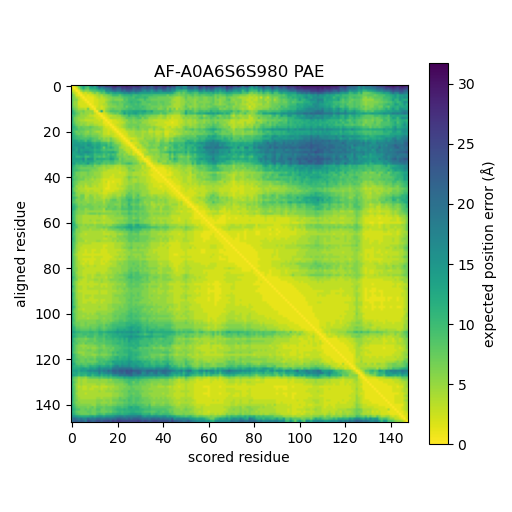1.00 89.38 132 ALA A O 1
ATOM 1102 N N . LEU A 1 133 ? -1.455 1.075 3.257 1.00 93.12 133 LEU A N 1
ATOM 1103 C CA . LEU A 1 133 ? -2.737 0.717 3.865 1.00 93.12 133 LEU A CA 1
ATOM 1104 C C . LEU A 1 133 ? -3.087 1.681 5.001 1.00 93.12 133 LEU A C 1
ATOM 1106 O O . LEU A 1 133 ? -4.199 2.191 5.057 1.00 93.12 133 LEU A O 1
ATOM 1110 N N . ARG A 1 134 ? -2.129 1.970 5.884 1.00 91.62 134 ARG A N 1
ATOM 1111 C CA . ARG A 1 134 ? -2.322 2.850 7.043 1.00 91.62 134 ARG A CA 1
ATOM 1112 C C . ARG A 1 134 ? -2.751 4.261 6.645 1.00 91.62 134 ARG A C 1
ATOM 1114 O O . ARG A 1 134 ? -3.723 4.780 7.191 1.00 91.62 134 ARG A O 1
ATOM 1121 N N . TYR A 1 135 ? -2.088 4.855 5.654 1.00 90.12 135 TYR A N 1
ATOM 1122 C CA . TYR A 1 135 ? -2.508 6.142 5.091 1.00 90.12 135 TYR A CA 1
ATOM 1123 C C . TYR A 1 135 ? -3.890 6.066 4.438 1.00 90.12 135 TYR A C 1
ATOM 1125 O O . TYR A 1 135 ? -4.698 6.984 4.593 1.00 90.12 135 TYR A O 1
ATOM 1133 N N . TRP A 1 136 ? -4.173 4.974 3.726 1.00 93.19 136 TRP A N 1
ATOM 1134 C CA . TRP A 1 136 ? -5.470 4.777 3.095 1.00 93.19 136 TRP A CA 1
ATOM 1135 C C . TRP A 1 136 ? -6.603 4.663 4.129 1.00 93.19 136 TRP A C 1
ATOM 1137 O O . TRP A 1 136 ? -7.631 5.316 3.953 1.00 93.19 136 TRP A O 1
ATOM 1147 N N . MET A 1 137 ? -6.410 3.939 5.237 1.00 93.56 137 MET A N 1
ATOM 1148 C CA . MET A 1 137 ? -7.407 3.817 6.312 1.00 93.56 137 MET A CA 1
ATOM 1149 C C . MET A 1 137 ? -7.721 5.165 6.962 1.00 93.56 137 MET A C 1
ATOM 1151 O O . MET A 1 137 ? -8.889 5.507 7.112 1.00 93.56 137 MET A O 1
ATOM 1155 N N . LEU A 1 138 ? -6.703 5.977 7.272 1.00 92.12 138 LEU A N 1
ATOM 1156 C CA . LEU A 1 138 ? -6.910 7.316 7.842 1.00 92.12 138 LEU A CA 1
ATOM 1157 C C . LEU A 1 138 ? -7.766 8.206 6.931 1.00 92.12 138 LEU A C 1
ATOM 1159 O O . LEU A 1 138 ? -8.594 8.977 7.411 1.00 92.12 138 LEU A O 1
ATOM 1163 N N . LYS A 1 139 ? -7.586 8.090 5.612 1.00 91.75 139 LYS A N 1
ATOM 1164 C CA . LYS A 1 139 ? -8.350 8.859 4.623 1.00 91.75 139 LYS A CA 1
ATOM 1165 C C . LYS A 1 139 ? -9.781 8.337 4.435 1.00 91.75 139 LYS A C 1
ATOM 1167 O O . LYS A 1 139 ? -10.659 9.124 4.093 1.00 91.75 139 LYS A O 1
ATOM 1172 N N . ASN A 1 140 ? -10.015 7.042 4.651 1.00 92.88 140 ASN A N 1
ATOM 1173 C CA . ASN A 1 140 ? -11.279 6.358 4.349 1.00 92.88 140 ASN A CA 1
ATOM 1174 C C . ASN A 1 140 ? -11.965 5.771 5.599 1.00 92.88 140 ASN A C 1
ATOM 1176 O O . ASN A 1 140 ? -12.790 4.870 5.483 1.00 92.88 140 ASN A O 1
ATOM 1180 N N . TYR A 1 141 ? -11.643 6.265 6.801 1.00 92.00 141 TYR A N 1
ATOM 1181 C CA . TYR A 1 141 ? -12.122 5.667 8.055 1.00 92.00 141 TYR A CA 1
ATOM 1182 C C . TYR A 1 141 ? -13.654 5.601 8.138 1.00 92.00 141 TYR A C 1
ATOM 1184 O O . TYR A 1 141 ? -14.189 4.601 8.595 1.00 92.00 141 TYR A O 1
ATOM 1192 N N . LYS A 1 142 ? -14.361 6.623 7.634 1.00 91.25 142 LYS A N 1
ATOM 1193 C CA . LYS A 1 142 ? -15.831 6.663 7.651 1.00 91.25 142 LYS A CA 1
ATOM 1194 C C . LYS A 1 142 ? -16.437 5.497 6.883 1.00 91.25 142 LYS A C 1
ATOM 1196 O O . LYS A 1 142 ? -17.210 4.736 7.444 1.00 91.25 142 LYS A O 1
ATOM 1201 N N . SER A 1 143 ? -16.011 5.300 5.635 1.00 89.69 143 SER A N 1
ATOM 1202 C CA . SER A 1 143 ? -16.528 4.204 4.815 1.00 89.69 143 SER A CA 1
ATOM 1203 C C . SER A 1 143 ? -16.145 2.833 5.370 1.00 89.69 143 SER A C 1
ATOM 1205 O O . SER A 1 143 ? -16.861 1.871 5.137 1.00 89.69 143 SER A O 1
ATOM 1207 N N . LEU A 1 144 ? -15.025 2.727 6.094 1.00 88.12 144 LEU A N 1
ATOM 1208 C CA . LEU A 1 144 ? -14.622 1.482 6.752 1.00 88.12 144 LEU A CA 1
ATOM 1209 C C . LEU A 1 144 ? -15.516 1.123 7.941 1.00 88.12 144 LEU A C 1
ATOM 1211 O O . LEU A 1 144 ? -15.808 -0.051 8.140 1.00 88.12 144 LEU A O 1
ATOM 1215 N N . VAL A 1 145 ? -15.940 2.117 8.720 1.00 86.75 145 VAL A N 1
ATOM 1216 C CA . VAL A 1 145 ? -16.810 1.900 9.883 1.00 86.75 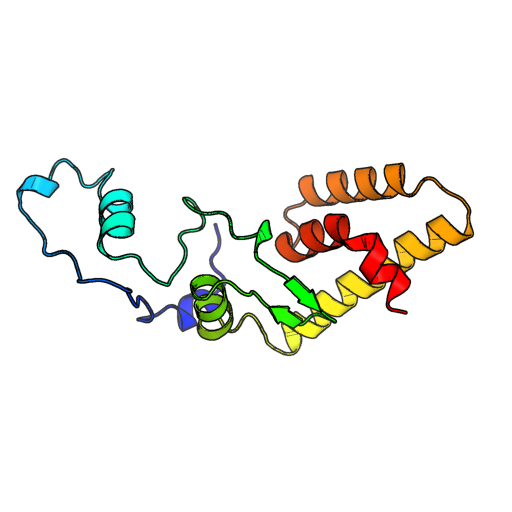145 VAL A CA 1
ATOM 1217 C C . VAL A 1 145 ? -18.272 1.718 9.458 1.00 86.75 145 VAL A C 1
ATOM 1219 O O . VAL A 1 145 ? -18.964 0.880 10.025 1.00 86.75 145 VAL A O 1
ATOM 1222 N N . GLU A 1 146 ? -18.728 2.446 8.434 1.00 83.12 146 GLU A N 1
ATOM 1223 C CA . GLU A 1 146 ? -20.104 2.388 7.910 1.00 83.12 146 GLU A CA 1
ATOM 1224 C C . GLU A 1 146 ? -20.403 1.132 7.075 1.00 83.12 146 GLU A C 1
ATOM 1226 O O . GLU A 1 146 ? -21.562 0.755 6.937 1.00 83.12 146 GLU A O 1
ATOM 1231 N N . ALA A 1 147 ? -19.391 0.475 6.496 1.00 71.44 147 ALA A N 1
ATOM 1232 C CA . ALA A 1 147 ? -19.569 -0.727 5.670 1.00 71.44 147 ALA A CA 1
ATOM 1233 C C . ALA A 1 147 ? -19.850 -2.014 6.477 1.00 71.44 147 ALA A C 1
ATOM 1235 O O . ALA A 1 147 ? -19.752 -3.115 5.927 1.00 71.44 147 ALA A O 1
ATOM 1236 N N . ARG A 1 148 ? -20.162 -1.881 7.768 1.00 58.03 148 ARG A N 1
ATOM 1237 C CA . ARG A 1 148 ? -20.404 -2.971 8.715 1.00 58.03 148 ARG A CA 1
ATOM 1238 C C . ARG A 1 148 ? -21.886 -3.080 9.057 1.00 58.03 148 ARG A C 1
ATOM 1240 O O . ARG A 1 148 ? -22.356 -4.234 9.157 1.00 58.03 148 ARG A O 1
#

Radius of gyration: 19.42 Å; Cα contacts (8 Å, |Δi|>4): 131; chains: 1; bounding box: 49×28×52 Å

Mean predicted aligned error: 6.68 Å

pLDDT: mean 85.96, std 9.28, range [42.0, 95.81]

Solvent-accessible surface area (backbone atoms only — not comparable to full-atom values): 8836 Å² total; per-residue (Å²): 135,85,75,54,67,64,38,54,63,45,39,68,86,64,74,53,53,80,48,63,84,83,77,92,54,80,88,42,72,91,39,59,94,58,39,66,61,55,47,45,71,60,20,40,51,40,59,80,53,74,94,85,47,86,61,58,89,57,54,44,75,54,89,30,41,65,46,48,88,46,67,44,55,40,52,44,36,59,52,41,51,62,63,38,70,74,55,19,52,54,42,27,53,55,49,52,54,50,43,49,56,51,52,57,35,55,77,67,71,46,65,60,71,57,51,52,52,52,52,53,51,53,58,71,75,40,98,54,81,60,56,57,58,56,58,46,43,73,76,41,46,65,64,64,60,71,76,111

Secondary structure (DSSP, 8-state):
----HHHHHHHTT---BSSPPPPP-GGGGGGHHHHHHHHHHHH-BSS--TTT---GGGEEEETTEEEESSHHHHHHHHHTT-S-HHHHHHHHHHHHHHHHHHHHHHHTT--HHHHHHHHHHHHHHS--TTHHHHHHHHHHHHHHHHT-

Foldseek 3Di:
DDDDPLLVVLCVVQFAFPADQDDDDPVCVVVVVVVVVVRCVHRVTLADDVVVDDCLVQWDDDQLAIDGPDSSVVSSCVSSVVGDDVSSVVLNVVLVVLLVVLVVCVVVVHDSVVVLVVLVVVLVVDPDPPNSSSVNCSVCVPVSNVVD

Sequence (148 aa):
MWCCHRCNQNKDNNFEIDNSQVEYEESFKDKIHTSSKNYQEIEKPKMIHPEFESVLTKLRFNNGIIASDDERIKYIIETCGLDRDALNEERKTIIDDFIKVISDKELKNESISETLQELMNDFKKQEKEFIALRYWMLKNYKSLVEAR